Protein AF-A0A6I1VUP8-F1 (afdb_monomer)

Secondary structure (DSSP, 8-state):
-HHHHHHHHHHTT--HHHHHHHHHT---TTS-HHHHHHHHHHTT-

Foldseek 3Di:
DLVLLLVVVVVVPDDSVLSNVLLVVPPDPVDDSVVSNVSSVVVVD

Radius of gyration: 8.87 Å; Cα contacts (8 Å, |Δi|>4): 41; chains: 1; bounding box: 22×18×17 Å

Mean predicted aligned error: 2.71 Å

Structure (mmCIF, N/CA/C/O backbone):
data_AF-A0A6I1VUP8-F1
#
_entry.id   AF-A0A6I1VUP8-F1
#
loop_
_atom_site.group_PDB
_atom_site.id
_atom_site.type_symbol
_atom_site.label_atom_id
_atom_site.label_alt_id
_atom_site.lab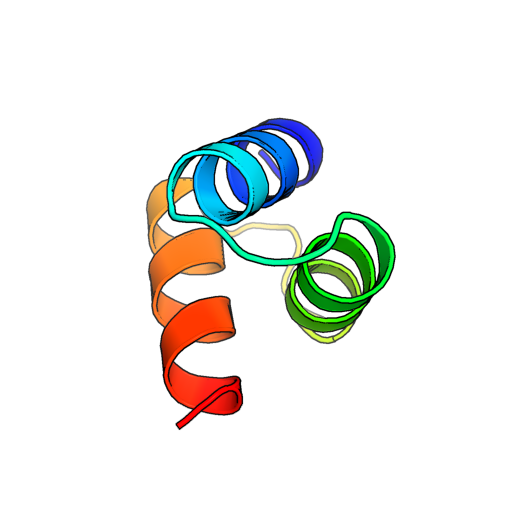el_comp_id
_atom_site.label_asym_id
_atom_site.label_entity_id
_atom_site.label_seq_id
_atom_site.pdbx_PDB_ins_code
_atom_site.Cartn_x
_atom_site.Cartn_y
_atom_site.Cartn_z
_atom_site.occupancy
_atom_site.B_iso_or_equiv
_atom_site.auth_seq_id
_atom_site.auth_comp_id
_atom_site.auth_asym_id
_atom_site.auth_atom_id
_atom_site.pdbx_PDB_model_num
ATOM 1 N N . ALA A 1 1 ? 9.070 -1.399 3.126 1.00 84.94 1 ALA A N 1
ATOM 2 C CA . ALA A 1 1 ? 8.339 -1.232 1.855 1.00 84.94 1 ALA A CA 1
ATOM 3 C C . ALA A 1 1 ? 6.893 -1.746 1.949 1.00 84.94 1 ALA A C 1
ATOM 5 O O . ALA A 1 1 ? 5.995 -0.918 1.899 1.00 84.94 1 ALA A O 1
ATOM 6 N N . GLU A 1 2 ? 6.634 -3.052 2.148 1.00 90.88 2 GLU A N 1
ATOM 7 C CA . GLU A 1 2 ? 5.252 -3.575 2.305 1.00 90.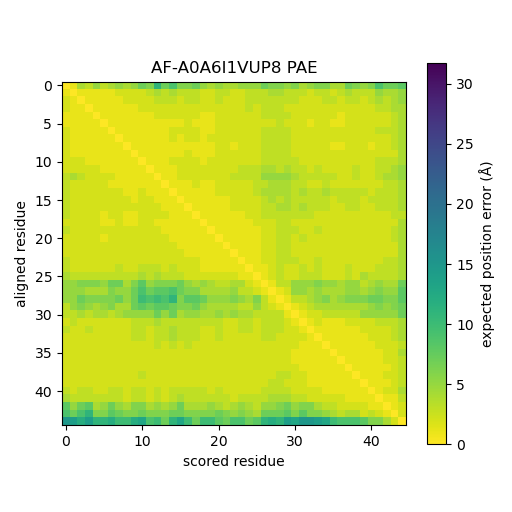88 2 GLU A CA 1
ATOM 8 C C . GLU A 1 2 ? 4.538 -2.986 3.537 1.00 90.88 2 GLU A C 1
ATOM 10 O O . GLU A 1 2 ? 3.440 -2.452 3.419 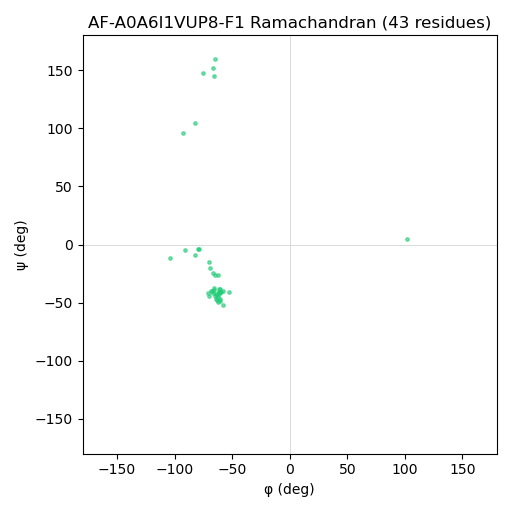1.00 90.88 2 GLU A O 1
ATOM 15 N N . SER A 1 3 ? 5.185 -3.011 4.710 1.00 92.75 3 SER A N 1
ATOM 16 C CA . SER A 1 3 ? 4.615 -2.438 5.942 1.00 92.75 3 SER A CA 1
ATOM 17 C C . SER A 1 3 ? 4.337 -0.938 5.818 1.00 92.75 3 SER A C 1
ATOM 19 O O . SER A 1 3 ? 3.318 -0.464 6.310 1.00 92.75 3 SER A O 1
ATOM 21 N N . ASP A 1 4 ? 5.214 -0.197 5.136 1.00 94.31 4 ASP A N 1
ATOM 22 C CA . ASP A 1 4 ? 5.042 1.246 4.925 1.00 94.31 4 ASP A CA 1
ATOM 23 C C . ASP A 1 4 ? 3.851 1.520 4.004 1.00 94.31 4 ASP A C 1
ATOM 25 O O . ASP A 1 4 ? 3.061 2.425 4.262 1.00 94.31 4 ASP A O 1
ATOM 29 N N . ALA A 1 5 ? 3.680 0.696 2.965 1.00 95.19 5 ALA A N 1
ATOM 30 C CA . ALA A 1 5 ? 2.533 0.774 2.072 1.00 95.19 5 ALA A CA 1
ATOM 31 C C . ALA A 1 5 ? 1.216 0.470 2.803 1.00 95.19 5 ALA A C 1
ATOM 33 O O . ALA A 1 5 ? 0.237 1.192 2.627 1.00 95.19 5 ALA A O 1
ATOM 34 N N . VAL A 1 6 ? 1.195 -0.548 3.672 1.00 95.56 6 VAL A N 1
ATOM 35 C CA . VAL A 1 6 ? 0.019 -0.875 4.498 1.00 95.56 6 VAL A CA 1
ATOM 36 C C . VAL A 1 6 ? -0.318 0.272 5.452 1.00 95.56 6 VAL A C 1
ATOM 38 O O . VAL A 1 6 ? -1.469 0.702 5.495 1.00 95.56 6 VAL A O 1
ATOM 41 N N . SER A 1 7 ? 0.668 0.815 6.171 1.00 96.50 7 SER A N 1
ATOM 42 C CA . SER A 1 7 ? 0.467 1.950 7.085 1.00 96.50 7 SER A CA 1
ATOM 43 C C . SER A 1 7 ? -0.031 3.202 6.361 1.00 96.50 7 SER A C 1
ATOM 45 O O . SER A 1 7 ? -0.896 3.914 6.877 1.00 96.50 7 SER A O 1
ATOM 47 N N . ALA A 1 8 ? 0.467 3.457 5.148 1.00 96.12 8 ALA A N 1
ATOM 48 C CA . ALA A 1 8 ? -0.002 4.558 4.316 1.00 96.12 8 ALA A CA 1
ATOM 49 C C . ALA A 1 8 ? -1.469 4.372 3.905 1.00 96.12 8 ALA A C 1
ATOM 51 O O . ALA A 1 8 ? -2.265 5.290 4.076 1.00 96.12 8 ALA A O 1
ATOM 52 N N . LEU A 1 9 ? -1.861 3.181 3.441 1.00 95.00 9 LEU A N 1
ATOM 53 C CA . LEU A 1 9 ? -3.259 2.880 3.107 1.00 95.00 9 LEU A CA 1
ATOM 54 C C . LEU A 1 9 ? -4.182 3.020 4.328 1.00 95.00 9 LEU A C 1
ATOM 56 O O . LEU A 1 9 ? -5.255 3.606 4.216 1.00 95.00 9 LEU A O 1
ATOM 60 N N . ILE A 1 10 ? -3.756 2.565 5.508 1.00 95.88 10 ILE A N 1
ATOM 61 C CA . ILE A 1 10 ? -4.528 2.755 6.748 1.00 95.88 10 ILE A CA 1
ATOM 62 C C . ILE A 1 10 ? -4.703 4.247 7.057 1.00 95.88 10 ILE A C 1
ATOM 64 O O . ILE A 1 10 ? -5.803 4.686 7.383 1.00 95.88 10 ILE A O 1
ATOM 68 N N . SER A 1 11 ? -3.643 5.042 6.891 1.00 95.94 11 SER A N 1
ATOM 69 C CA . SER A 1 11 ? -3.682 6.497 7.101 1.00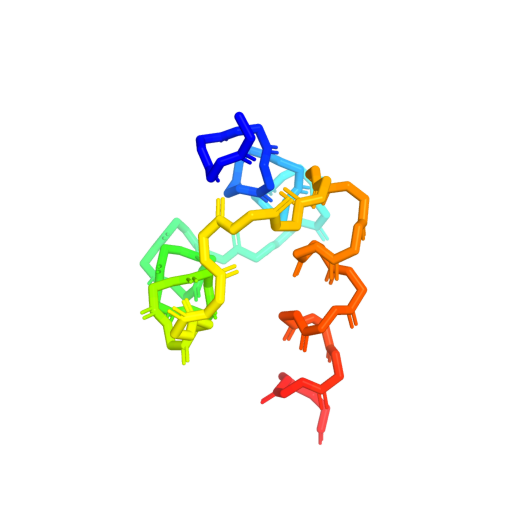 95.94 11 SER A CA 1
ATOM 70 C C . SER A 1 11 ? -4.591 7.223 6.101 1.00 95.94 11 SER A C 1
ATOM 72 O O . SER A 1 11 ? -5.135 8.275 6.421 1.00 95.94 11 SER A O 1
ATOM 74 N N . LEU A 1 12 ? -4.794 6.652 4.909 1.00 93.62 12 LEU A N 1
ATOM 75 C CA . LEU A 1 12 ? -5.749 7.134 3.904 1.00 93.62 12 LEU A CA 1
ATOM 76 C C . LEU A 1 12 ? -7.207 6.735 4.20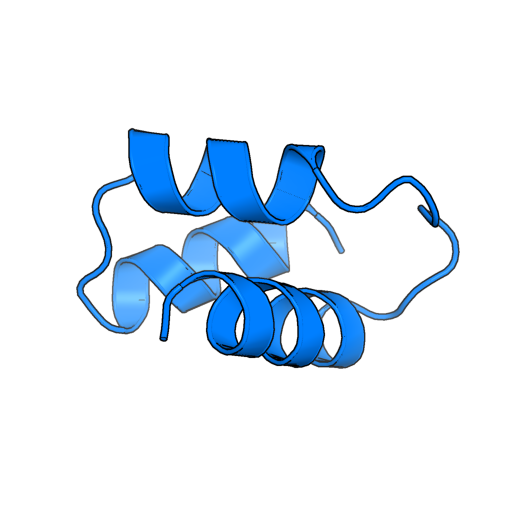8 1.00 93.62 12 LEU A C 1
ATOM 78 O O . LEU A 1 12 ? -8.109 7.151 3.485 1.00 93.62 12 LEU A O 1
ATOM 82 N N . GLY A 1 13 ? -7.448 5.950 5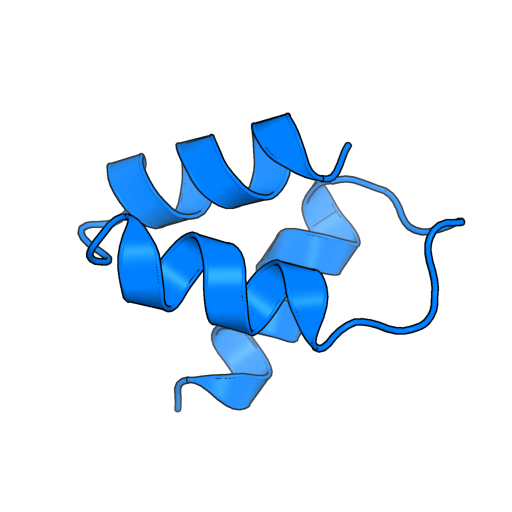.264 1.00 94.75 13 GLY A N 1
ATOM 83 C CA . GLY A 1 13 ? -8.781 5.540 5.712 1.00 94.75 13 GLY A CA 1
ATOM 84 C C . GLY A 1 13 ? -9.188 4.116 5.327 1.00 94.75 13 GLY A C 1
ATOM 85 O O . GLY A 1 13 ? -10.317 3.715 5.611 1.00 94.75 13 GLY A O 1
ATOM 86 N N . TYR A 1 14 ? -8.297 3.329 4.713 1.00 95.25 14 TYR A N 1
ATOM 87 C CA . TYR A 1 14 ? -8.578 1.923 4.412 1.00 95.25 14 TYR A CA 1
ATOM 88 C C . TYR A 1 14 ? -8.485 1.053 5.667 1.00 95.25 14 TYR A C 1
ATOM 90 O O . TYR A 1 14 ? -7.663 1.280 6.558 1.00 95.25 14 TYR A O 1
ATOM 98 N N . LYS A 1 15 ? -9.299 -0.006 5.734 1.00 95.75 15 LYS A N 1
ATOM 99 C CA . LYS A 1 15 ? -9.228 -0.948 6.858 1.00 95.75 15 LYS A CA 1
ATOM 100 C C . LYS A 1 15 ? -7.891 -1.695 6.841 1.00 95.75 15 LYS A C 1
ATOM 102 O O . LYS A 1 15 ? -7.446 -2.091 5.763 1.00 95.75 15 LYS A O 1
ATOM 107 N N . PRO A 1 16 ? -7.298 -2.018 8.007 1.00 94.81 16 PRO A N 1
ATOM 108 C CA . PRO A 1 16 ? -6.037 -2.759 8.068 1.00 94.81 16 PRO A CA 1
ATOM 109 C C . PRO A 1 16 ? -6.046 -4.061 7.259 1.00 94.81 16 PRO A C 1
ATOM 111 O O . PRO A 1 16 ? -5.100 -4.349 6.535 1.00 94.81 16 PRO A O 1
ATOM 114 N N . GLN A 1 17 ? -7.147 -4.817 7.304 1.00 95.19 17 GLN A N 1
ATOM 115 C CA . GLN A 1 17 ? -7.286 -6.058 6.537 1.00 95.19 17 GLN A CA 1
ATOM 116 C C . GLN A 1 17 ? -7.319 -5.825 5.018 1.00 95.19 17 GLN A C 1
ATOM 118 O O . GLN A 1 17 ? -6.723 -6.597 4.270 1.00 95.19 17 GLN A O 1
ATOM 123 N N . GLU A 1 18 ? -7.987 -4.766 4.554 1.00 93.88 18 GLU A N 1
ATOM 124 C CA . GLU A 1 18 ? -8.057 -4.414 3.130 1.00 93.88 18 GLU A CA 1
ATOM 125 C C . GLU A 1 18 ? -6.701 -3.917 2.627 1.00 93.88 18 GLU A C 1
ATOM 127 O O . GLU A 1 18 ? -6.226 -4.376 1.589 1.00 93.88 18 GLU A O 1
ATOM 132 N N . ALA A 1 19 ? -6.042 -3.055 3.405 1.00 94.69 19 ALA A N 1
ATOM 133 C CA . ALA A 1 19 ? -4.700 -2.559 3.127 1.00 94.69 19 ALA A CA 1
ATOM 134 C C . ALA A 1 19 ? -3.686 -3.708 3.022 1.00 94.69 19 ALA A C 1
ATOM 136 O O . ALA A 1 19 ? -2.995 -3.842 2.010 1.00 94.69 19 ALA A O 1
ATOM 137 N N . SER A 1 20 ? -3.644 -4.591 4.025 1.00 94.38 20 SER A N 1
ATOM 138 C CA . SER A 1 20 ? -2.770 -5.766 4.006 1.00 94.38 20 SER A CA 1
ATOM 139 C C . SER A 1 20 ? -3.069 -6.684 2.827 1.00 94.38 20 SER A C 1
ATOM 141 O O . SER A 1 20 ? -2.136 -7.166 2.187 1.00 94.38 20 SER A O 1
ATOM 143 N N . LYS A 1 21 ? -4.346 -6.908 2.494 1.00 94.00 21 LYS A N 1
ATOM 144 C CA . LYS A 1 21 ? -4.734 -7.754 1.360 1.00 94.00 21 LYS A CA 1
ATOM 145 C C . LYS A 1 21 ? -4.293 -7.155 0.024 1.00 94.00 21 LYS A C 1
ATOM 147 O O . LYS A 1 21 ? -3.760 -7.886 -0.806 1.00 94.00 21 LYS A O 1
ATOM 152 N N . ALA A 1 22 ? -4.478 -5.852 -0.179 1.00 92.94 22 ALA A N 1
ATOM 153 C CA . ALA A 1 22 ? -4.097 -5.185 -1.420 1.00 92.94 22 ALA A CA 1
ATOM 154 C C . ALA A 1 22 ? -2.581 -5.167 -1.630 1.00 92.94 22 ALA A C 1
ATOM 156 O O . ALA A 1 22 ? -2.122 -5.461 -2.729 1.00 92.94 22 ALA A O 1
ATOM 157 N N . VAL A 1 23 ? -1.801 -4.909 -0.575 1.00 92.88 23 VAL A N 1
ATOM 158 C CA . VAL A 1 23 ? -0.333 -4.972 -0.656 1.00 92.88 23 VAL A CA 1
ATOM 159 C C . VAL A 1 23 ? 0.140 -6.414 -0.861 1.00 92.88 23 VAL A C 1
ATOM 161 O O . VAL A 1 23 ? 0.996 -6.658 -1.703 1.00 92.88 23 VAL A O 1
ATOM 164 N N . SER A 1 24 ? -0.474 -7.393 -0.188 1.00 91.94 24 SER A N 1
ATOM 165 C CA . SER A 1 24 ? -0.124 -8.818 -0.345 1.00 91.94 24 SER A CA 1
ATOM 166 C C . SER A 1 24 ? -0.464 -9.384 -1.729 1.00 91.94 24 SER A C 1
ATOM 168 O O . SER A 1 24 ? 0.140 -10.364 -2.161 1.00 91.94 24 SER A O 1
ATOM 170 N N . ALA A 1 25 ? -1.429 -8.791 -2.439 1.00 91.88 25 ALA A N 1
ATOM 171 C CA . ALA A 1 25 ? -1.768 -9.171 -3.810 1.00 91.88 25 ALA A CA 1
ATOM 172 C C . 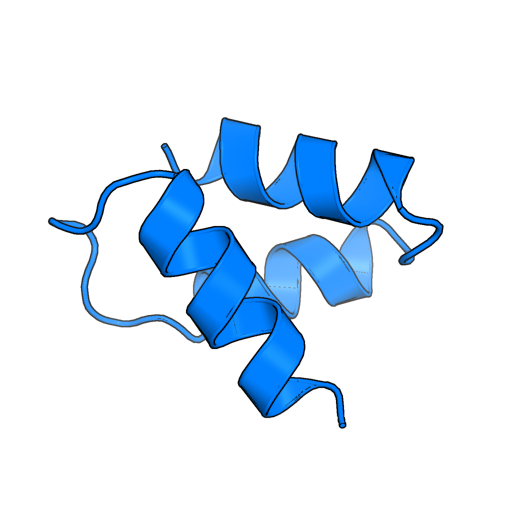ALA A 1 25 ? -0.677 -8.773 -4.826 1.00 91.88 25 ALA A C 1
ATOM 174 O O . ALA A 1 25 ? -0.657 -9.277 -5.953 1.00 91.88 25 ALA A O 1
ATOM 175 N N . ILE A 1 26 ? 0.252 -7.896 -4.437 1.00 90.81 26 ILE A N 1
ATOM 176 C CA . ILE A 1 26 ? 1.360 -7.448 -5.273 1.00 90.81 26 ILE A CA 1
ATOM 177 C C . ILE A 1 26 ? 2.477 -8.493 -5.203 1.00 90.81 26 ILE A C 1
ATOM 179 O O . ILE A 1 26 ? 3.213 -8.599 -4.229 1.00 90.81 26 ILE A O 1
ATOM 183 N N . LYS A 1 27 ? 2.612 -9.285 -6.272 1.00 85.69 27 LYS A N 1
ATOM 184 C CA . LYS A 1 27 ? 3.627 -10.353 -6.372 1.00 85.69 27 LYS A CA 1
ATOM 185 C C . LYS A 1 27 ? 5.062 -9.832 -6.485 1.00 85.69 27 LYS A C 1
ATOM 187 O O . LYS A 1 27 ? 6.009 -10.572 -6.239 1.00 85.69 27 LYS A O 1
ATOM 192 N N . ASP A 1 28 ? 5.213 -8.577 -6.887 1.00 86.38 28 ASP A N 1
ATOM 193 C CA . ASP A 1 28 ? 6.502 -7.940 -7.099 1.00 86.38 28 ASP A CA 1
ATOM 194 C C . ASP A 1 28 ? 6.958 -7.212 -5.830 1.00 86.38 28 ASP A C 1
ATOM 196 O O . ASP A 1 28 ? 6.568 -6.075 -5.563 1.00 86.38 28 ASP A O 1
ATOM 200 N N . LYS A 1 29 ? 7.786 -7.901 -5.041 1.00 78.81 29 LYS A N 1
ATOM 201 C CA . LYS A 1 29 ? 8.350 -7.394 -3.781 1.00 78.81 29 LYS A CA 1
ATOM 202 C C . LYS A 1 29 ? 9.550 -6.464 -3.982 1.00 78.81 29 LYS A C 1
ATOM 204 O O . LYS A 1 29 ? 10.079 -5.948 -3.003 1.00 78.81 29 LYS A O 1
ATOM 209 N N . THR A 1 30 ? 10.001 -6.270 -5.225 1.00 88.81 30 THR A N 1
ATOM 210 C CA . THR A 1 30 ? 11.126 -5.369 -5.536 1.00 88.81 30 THR A CA 1
ATOM 211 C C . THR A 1 30 ? 10.698 -3.906 -5.642 1.00 88.81 30 THR A C 1
ATOM 213 O O . THR A 1 30 ? 11.539 -3.012 -5.711 1.00 88.81 30 THR A O 1
ATOM 216 N N . LEU A 1 31 ? 9.387 -3.658 -5.627 1.00 89.75 31 LEU A N 1
ATOM 217 C CA . LEU A 1 31 ? 8.811 -2.328 -5.729 1.00 89.75 31 LEU A CA 1
ATOM 218 C C . LEU A 1 31 ? 9.122 -1.456 -4.514 1.00 89.75 31 LEU A C 1
ATOM 220 O O . LEU A 1 31 ? 9.231 -1.919 -3.376 1.00 89.75 31 LEU A O 1
ATOM 224 N N . SER A 1 32 ? 9.165 -0.150 -4.767 1.00 94.00 32 SER A N 1
ATOM 225 C CA . SER A 1 32 ? 9.147 0.854 -3.712 1.00 94.00 32 SER A CA 1
ATOM 226 C C . SER A 1 32 ? 7.809 0.830 -2.953 1.00 94.00 32 SER A C 1
ATOM 228 O O . SER A 1 32 ? 6.788 0.348 -3.455 1.00 94.00 32 SER A O 1
ATOM 230 N N . SER A 1 33 ? 7.788 1.377 -1.734 1.00 91.69 33 SER A N 1
ATOM 231 C CA . SER A 1 33 ? 6.538 1.588 -0.989 1.00 91.69 33 SER A CA 1
ATOM 232 C C . SER A 1 33 ? 5.554 2.459 -1.772 1.00 91.69 33 SER A C 1
ATOM 234 O O . SER A 1 33 ? 4.369 2.145 -1.803 1.00 91.69 33 SER A O 1
ATOM 236 N N . GLU A 1 34 ? 6.037 3.498 -2.457 1.00 93.44 34 GLU A N 1
ATOM 237 C CA . GLU A 1 34 ? 5.210 4.386 -3.281 1.00 93.44 34 GLU A CA 1
ATOM 238 C C . GLU A 1 34 ? 4.545 3.634 -4.445 1.00 93.44 34 GLU A C 1
ATOM 240 O O . GLU A 1 34 ? 3.337 3.763 -4.666 1.00 93.44 34 GLU A O 1
ATOM 245 N N . ASP A 1 35 ? 5.298 2.785 -5.149 1.00 94.56 35 ASP A N 1
ATOM 246 C CA . ASP A 1 35 ? 4.753 1.963 -6.231 1.00 94.56 35 ASP A CA 1
ATOM 247 C C . ASP A 1 35 ? 3.756 0.927 -5.718 1.00 94.56 35 ASP A C 1
ATOM 249 O O . ASP A 1 35 ? 2.729 0.690 -6.362 1.00 94.56 35 ASP A O 1
ATOM 253 N N . MET A 1 36 ? 4.014 0.336 -4.548 1.00 93.81 36 MET A N 1
ATOM 254 C CA . MET A 1 36 ? 3.064 -0.570 -3.906 1.00 93.81 36 MET A CA 1
ATOM 255 C C . MET A 1 36 ? 1.765 0.135 -3.523 1.00 93.81 36 MET A C 1
ATOM 257 O O . MET A 1 36 ? 0.696 -0.394 -3.815 1.00 93.81 36 MET A O 1
ATOM 261 N N . ILE A 1 37 ? 1.830 1.342 -2.952 1.00 94.06 37 ILE A N 1
ATOM 262 C CA . ILE A 1 37 ? 0.642 2.148 -2.629 1.00 94.06 37 ILE A CA 1
ATOM 263 C C . ILE A 1 37 ? -0.143 2.452 -3.909 1.00 94.06 37 ILE A C 1
ATOM 265 O O . ILE A 1 37 ? -1.346 2.205 -3.975 1.00 94.06 37 ILE A O 1
ATOM 269 N N . ARG A 1 38 ? 0.534 2.919 -4.966 1.00 93.06 38 ARG A N 1
ATOM 270 C CA . ARG A 1 38 ? -0.102 3.259 -6.247 1.00 93.06 38 ARG A CA 1
ATOM 271 C C . ARG A 1 38 ? -0.780 2.045 -6.894 1.00 93.06 38 ARG A C 1
ATOM 273 O O . ARG A 1 38 ? -1.878 2.177 -7.433 1.00 93.06 38 ARG A O 1
ATOM 280 N N . ARG A 1 39 ? -0.150 0.865 -6.849 1.00 92.94 39 ARG A N 1
ATOM 281 C CA . ARG A 1 39 ? -0.733 -0.387 -7.368 1.00 92.94 39 ARG A CA 1
ATOM 282 C C . ARG A 1 39 ? -1.888 -0.893 -6.505 1.00 92.94 39 ARG A C 1
ATOM 284 O O . ARG A 1 39 ? -2.894 -1.311 -7.068 1.00 92.94 39 ARG A O 1
ATOM 291 N N . ALA A 1 40 ? -1.769 -0.825 -5.181 1.00 92.19 40 ALA A N 1
ATOM 292 C CA . ALA A 1 40 ? -2.830 -1.219 -4.259 1.00 92.19 40 ALA A CA 1
ATOM 293 C C . ALA A 1 40 ? -4.096 -0.374 -4.468 1.00 92.19 40 ALA A C 1
ATOM 295 O O . ALA A 1 40 ? -5.176 -0.932 -4.633 1.00 92.19 40 ALA A O 1
ATOM 296 N N . LEU A 1 41 ? -3.949 0.952 -4.575 1.00 91.50 41 LEU A N 1
ATOM 297 C CA . LEU A 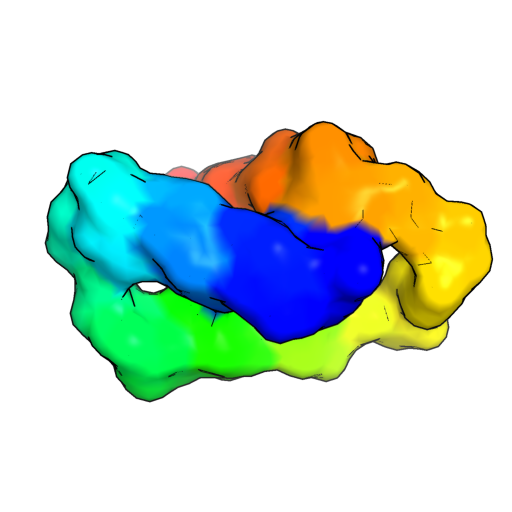1 41 ? -5.060 1.871 -4.849 1.00 91.50 41 LEU A CA 1
ATOM 298 C C . LEU A 1 41 ? -5.725 1.595 -6.204 1.00 91.50 41 LEU A C 1
ATOM 300 O O . LEU A 1 41 ? -6.948 1.602 -6.297 1.00 91.50 41 LEU A O 1
ATOM 304 N N . LYS A 1 42 ? -4.936 1.294 -7.246 1.00 89.38 42 LYS A N 1
ATOM 305 C CA . LYS A 1 42 ? -5.472 0.909 -8.563 1.00 89.38 42 LYS A CA 1
ATOM 306 C C . LYS A 1 42 ? -6.307 -0.374 -8.540 1.00 89.38 42 LYS A C 1
ATOM 308 O O . LYS A 1 42 ? -7.120 -0.546 -9.432 1.00 89.38 42 LYS A O 1
ATOM 313 N N . GLY A 1 43 ? -6.071 -1.279 -7.590 1.00 82.62 43 GLY A N 1
ATOM 314 C CA . GLY A 1 43 ? -6.845 -2.516 -7.444 1.00 82.62 43 GLY A CA 1
ATOM 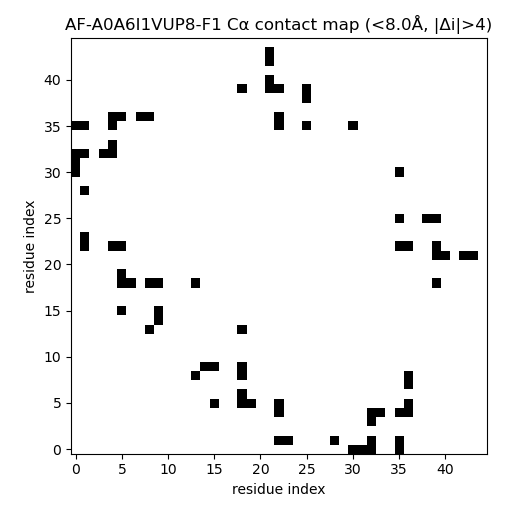315 C C . GLY A 1 43 ? -8.060 -2.397 -6.518 1.00 82.62 43 GLY A C 1
ATOM 316 O O . GLY A 1 43 ? -8.782 -3.378 -6.360 1.00 82.62 43 GLY A O 1
ATOM 317 N N . MET A 1 44 ? -8.249 -1.244 -5.869 1.00 80.50 44 MET A N 1
ATOM 318 C CA . MET A 1 44 ? -9.337 -0.970 -4.917 1.00 80.50 44 MET A CA 1
ATOM 319 C C . MET A 1 44 ? -10.457 -0.095 -5.507 1.00 80.50 44 MET A C 1
ATOM 321 O O . MET A 1 44 ? -11.511 0.023 -4.885 1.00 80.50 44 MET A O 1
ATOM 325 N N . ILE A 1 45 ? -10.222 0.503 -6.678 1.00 70.31 45 ILE A N 1
ATOM 326 C CA . ILE A 1 45 ? -11.203 1.207 -7.522 1.00 70.31 45 ILE A CA 1
ATOM 327 C C . ILE A 1 45 ? -11.681 0.245 -8.606 1.00 70.31 45 ILE A C 1
ATOM 329 O O . ILE A 1 45 ? -12.901 0.233 -8.873 1.00 70.31 45 ILE A O 1
#

pLDDT: mean 91.63, std 5.18, range [70.31, 96.5]

Solvent-accessible surface area (backbone atoms only — not comparable to full-atom values): 2573 Å² total; per-residue (Å²): 77,69,68,57,24,28,53,49,37,35,75,74,70,41,53,66,70,56,23,47,49,39,50,67,68,51,86,66,81,86,52,52,30,68,57,42,39,57,53,28,54,67,73,75,111

Nearest PDB structures (foldseek):
  7x7p-assembly1_B  TM=8.981E-01  e=3.047E-04  Pseudomonas aeruginosa PAO1
  7pbp-assembly1_H  TM=9.582E-01  e=3.499E-03  Salmonella enterica subsp. enterica serovar Typhimurium
  1bdx-assembly1_A  TM=9.514E-01  e=6.237E-03  Escherichia coli BL21(DE3)
  1hjp-assembly1_A  TM=9.490E-01  e=8.600E-03  Escherichia coli
  1cuk-assembly1_A  TM=9.461E-01  e=1.112E-02  Escherichia coli

Sequence (45 aa):
AESDAVSALISLGYKPQEASKAVSAIKDKTLSSEDMIRRALKGMI